Protein AF-A0A2A4XMI6-F1 (afdb_monomer_lite)

Foldseek 3Di:
DLVVLQVVQAPDFAFLVRSCVVVVHDSVCCCVVHVVVCVVVVQKDWPDPVCCPDNPITIHGPDDPPPPPPPD

Radius of gyration: 12.56 Å; chains: 1; bounding box: 30×42×22 Å

Sequence (72 aa):
MRKILLELCDEHWLSRTQLAQFVQRNPEDLRHRYINPMVSEGVLRLRYPETPNRTDQVYRAVVVSNSNSADE

Structure (mmCIF, N/CA/C/O backbone):
data_AF-A0A2A4XMI6-F1
#
_entry.id   AF-A0A2A4XMI6-F1
#
loop_
_atom_site.group_PDB
_atom_site.id
_atom_site.type_symbol
_atom_site.label_atom_id
_atom_site.label_alt_id
_atom_site.label_comp_id
_atom_site.label_asym_id
_atom_site.label_entity_id
_atom_site.label_seq_id
_atom_site.pdbx_PDB_ins_code
_atom_site.Cartn_x
_atom_site.Cartn_y
_atom_site.Cartn_z
_atom_site.occupancy
_atom_site.B_iso_or_equiv
_atom_site.auth_seq_id
_atom_site.auth_comp_id
_atom_site.auth_asym_id
_atom_site.auth_atom_id
_atom_site.pdbx_PDB_model_num
ATOM 1 N N . MET A 1 1 ? 8.097 6.578 6.636 1.00 83.88 1 MET A N 1
ATOM 2 C CA . MET A 1 1 ? 7.912 5.695 5.459 1.00 83.88 1 MET A CA 1
ATOM 3 C C . MET A 1 1 ? 6.545 5.025 5.445 1.00 83.88 1 MET A C 1
ATOM 5 O O . MET A 1 1 ? 5.807 5.280 4.512 1.00 83.88 1 MET A O 1
ATOM 9 N N . ARG A 1 2 ? 6.170 4.243 6.473 1.00 86.75 2 ARG A N 1
ATOM 10 C CA . ARG A 1 2 ? 4.849 3.578 6.539 1.00 86.75 2 ARG A CA 1
ATOM 11 C C . ARG A 1 2 ? 3.669 4.526 6.281 1.00 86.75 2 ARG A C 1
ATOM 13 O O . ARG A 1 2 ? 2.830 4.216 5.455 1.00 86.75 2 ARG A O 1
ATOM 20 N N . LYS A 1 3 ? 3.670 5.706 6.916 1.00 85.69 3 LYS A N 1
ATOM 21 C CA . LYS A 1 3 ? 2.635 6.736 6.724 1.00 85.69 3 LYS A CA 1
ATOM 22 C C . LYS A 1 3 ? 2.512 7.197 5.262 1.00 85.69 3 LYS A C 1
ATOM 24 O O . LYS 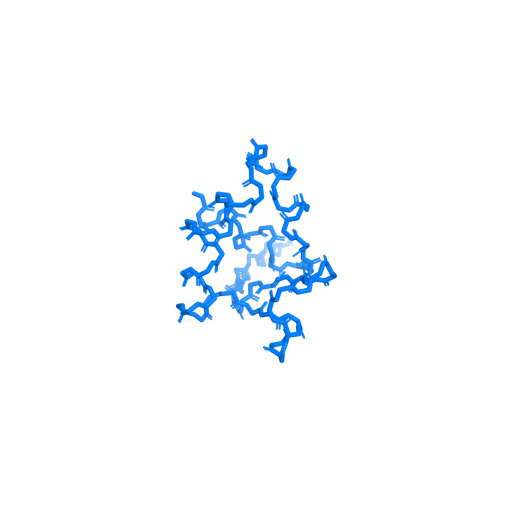A 1 3 ? 1.438 7.089 4.702 1.00 85.69 3 LYS A O 1
ATOM 29 N N . ILE A 1 4 ? 3.634 7.546 4.625 1.00 88.50 4 ILE A N 1
ATOM 30 C CA . ILE A 1 4 ? 3.686 7.928 3.201 1.00 88.50 4 ILE A CA 1
ATOM 31 C C . ILE A 1 4 ? 3.137 6.809 2.304 1.00 88.50 4 ILE A C 1
ATOM 33 O O . ILE A 1 4 ? 2.395 7.076 1.371 1.00 88.50 4 ILE A O 1
ATOM 37 N N . LEU A 1 5 ? 3.474 5.545 2.590 1.00 88.25 5 LEU A N 1
ATOM 38 C CA . LEU A 1 5 ? 2.936 4.412 1.831 1.00 88.25 5 LEU A CA 1
ATOM 39 C C . LEU A 1 5 ? 1.417 4.280 1.995 1.00 88.25 5 LEU A C 1
ATOM 41 O O . LEU A 1 5 ? 0.751 3.951 1.022 1.00 88.25 5 LEU A O 1
ATOM 45 N N . LEU A 1 6 ? 0.877 4.542 3.189 1.00 88.12 6 LEU A N 1
ATOM 46 C CA . LEU A 1 6 ? -0.570 4.535 3.424 1.00 88.12 6 LEU A CA 1
ATOM 47 C C . LEU A 1 6 ? -1.258 5.686 2.694 1.00 88.12 6 LEU A C 1
ATOM 49 O O . LEU A 1 6 ? -2.244 5.430 2.022 1.00 88.12 6 LEU A O 1
ATOM 53 N N . GLU A 1 7 ? -0.707 6.900 2.766 1.00 87.81 7 GLU A N 1
ATOM 54 C CA . GLU A 1 7 ? -1.232 8.085 2.070 1.00 87.81 7 GLU A CA 1
ATOM 55 C C . GLU A 1 7 ? -1.259 7.876 0.548 1.00 87.81 7 GLU A C 1
ATOM 57 O O . GLU A 1 7 ? -2.256 8.168 -0.099 1.00 87.81 7 GLU A O 1
ATOM 62 N N . LEU A 1 8 ? -0.209 7.278 -0.029 1.00 88.81 8 LEU A N 1
ATOM 63 C CA . LEU A 1 8 ? -0.186 6.922 -1.453 1.00 88.81 8 LEU A CA 1
ATOM 64 C C . LEU A 1 8 ? -1.198 5.817 -1.805 1.00 88.81 8 LEU A C 1
ATOM 66 O O . LEU A 1 8 ? -1.788 5.839 -2.882 1.00 88.81 8 LEU A O 1
ATOM 70 N N . CYS A 1 9 ? -1.376 4.830 -0.923 1.00 89.56 9 CYS A N 1
ATOM 71 C CA . CYS A 1 9 ? -2.279 3.696 -1.138 1.00 89.56 9 CYS A CA 1
ATOM 72 C C . CYS A 1 9 ? -3.732 3.977 -0.724 1.00 89.56 9 CYS A C 1
ATOM 74 O O . CYS A 1 9 ? -4.523 3.031 -0.707 1.00 89.56 9 CYS A O 1
ATOM 76 N N . ASP A 1 10 ? -4.078 5.199 -0.320 1.00 87.12 10 ASP A N 1
ATOM 77 C CA . ASP A 1 10 ? -5.404 5.499 0.221 1.00 87.12 10 ASP A CA 1
ATOM 78 C C . ASP A 1 10 ? -6.475 5.541 -0.877 1.00 87.12 10 ASP A C 1
ATOM 80 O O . ASP A 1 10 ? -7.419 4.746 -0.872 1.00 87.12 10 ASP A O 1
ATOM 84 N N . GLU A 1 11 ? -6.265 6.377 -1.893 1.00 79.12 11 GLU A N 1
ATOM 85 C CA . GLU A 1 11 ? -7.203 6.545 -3.010 1.00 79.12 11 GLU A CA 1
ATOM 86 C C . GLU A 1 11 ? -6.986 5.548 -4.156 1.00 79.12 11 GLU A C 1
ATOM 88 O O . GLU A 1 11 ? -7.892 5.293 -4.959 1.00 79.12 11 GLU A O 1
ATOM 93 N N . HIS A 1 12 ? -5.793 4.956 -4.260 1.00 85.25 12 HIS A N 1
ATOM 94 C CA . HIS A 1 12 ? -5.399 4.178 -5.432 1.00 85.25 12 HIS A CA 1
ATOM 95 C C . HIS A 1 12 ? -4.804 2.816 -5.086 1.00 85.25 12 HIS A C 1
ATOM 97 O O . HIS A 1 12 ? -4.054 2.638 -4.128 1.00 85.25 12 HIS A O 1
ATOM 103 N N . TRP A 1 13 ? -5.116 1.837 -5.936 1.00 90.00 13 TRP A N 1
ATOM 104 C CA . TRP A 1 13 ? -4.438 0.548 -5.936 1.00 90.00 13 TRP A CA 1
ATOM 105 C C . TRP A 1 13 ? -3.063 0.714 -6.568 1.00 90.00 13 TRP A C 1
ATOM 107 O O . TRP A 1 13 ? -2.953 0.894 -7.780 1.00 90.00 13 TRP A O 1
ATOM 117 N N . LEU A 1 14 ? -2.020 0.628 -5.750 1.00 91.56 14 LEU A N 1
ATOM 118 C CA . LEU A 1 14 ? -0.651 0.799 -6.214 1.00 91.56 14 LEU A CA 1
ATOM 119 C C . LEU A 1 14 ? 0.099 -0.525 -6.203 1.0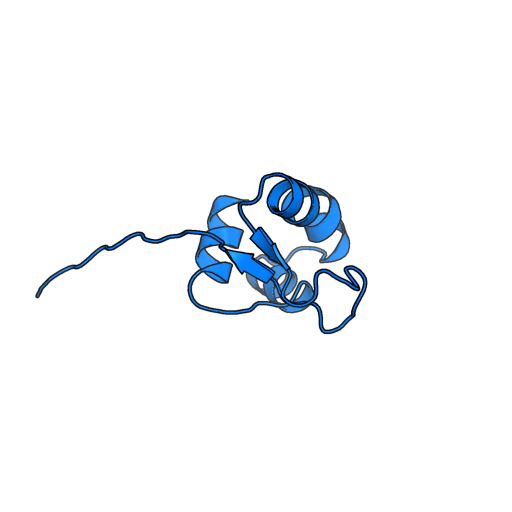0 91.56 14 LEU A C 1
ATOM 121 O O . LEU A 1 14 ? 0.051 -1.299 -5.244 1.00 91.56 14 LEU A O 1
ATOM 125 N N . SER A 1 15 ? 0.822 -0.786 -7.286 1.00 91.62 15 SER A N 1
ATOM 126 C CA . SER A 1 15 ? 1.753 -1.908 -7.360 1.00 91.62 15 SER A CA 1
ATOM 127 C C . SER A 1 15 ? 3.013 -1.625 -6.547 1.00 91.62 15 SER A C 1
ATOM 129 O O . SER A 1 15 ? 3.404 -0.479 -6.312 1.00 91.62 15 SER A O 1
ATOM 131 N N . ARG A 1 16 ? 3.717 -2.693 -6.171 1.00 88.56 16 ARG A N 1
ATOM 132 C CA . ARG A 1 16 ? 5.018 -2.598 -5.494 1.00 88.56 16 ARG A CA 1
ATOM 133 C C . ARG A 1 16 ? 6.026 -1.746 -6.280 1.00 88.56 16 ARG A C 1
ATOM 135 O O . ARG A 1 16 ? 6.789 -1.000 -5.674 1.00 88.56 16 ARG A O 1
ATOM 142 N N . THR A 1 17 ? 6.016 -1.846 -7.610 1.00 89.06 17 THR A N 1
ATOM 143 C CA . THR A 1 17 ? 6.900 -1.075 -8.498 1.00 89.06 17 THR A CA 1
ATOM 144 C C . THR A 1 17 ? 6.546 0.408 -8.493 1.00 89.06 17 THR A C 1
ATOM 146 O O . THR A 1 17 ? 7.441 1.239 -8.391 1.00 89.06 17 THR A O 1
ATOM 149 N N . GLN A 1 18 ? 5.257 0.754 -8.533 1.00 91.31 18 GLN A N 1
ATOM 150 C CA . GLN A 1 18 ? 4.818 2.149 -8.433 1.00 91.31 18 GLN A CA 1
ATOM 151 C C . GLN A 1 18 ? 5.189 2.750 -7.077 1.00 91.31 18 GLN A C 1
ATOM 153 O O . GLN A 1 18 ? 5.780 3.822 -7.028 1.00 91.31 18 GLN A O 1
ATOM 158 N N . LEU A 1 19 ? 4.932 2.036 -5.975 1.00 89.88 19 LEU A N 1
ATOM 159 C CA . LEU A 1 19 ? 5.325 2.491 -4.636 1.00 89.88 19 LEU A CA 1
ATOM 160 C C . LEU A 1 19 ? 6.832 2.742 -4.545 1.00 89.88 19 LEU A C 1
ATOM 162 O O . LEU A 1 19 ? 7.257 3.783 -4.050 1.00 89.88 19 LEU A O 1
ATOM 166 N N . ALA A 1 20 ? 7.633 1.817 -5.073 1.00 90.75 20 ALA A N 1
ATOM 167 C CA . ALA A 1 20 ? 9.081 1.946 -5.166 1.00 90.75 20 ALA A CA 1
ATOM 168 C C . ALA A 1 20 ? 9.522 3.177 -5.972 1.00 90.75 20 ALA A C 1
ATOM 170 O O . ALA A 1 20 ? 10.442 3.875 -5.547 1.00 90.75 20 ALA A O 1
ATOM 171 N N . GLN A 1 21 ? 8.849 3.477 -7.086 1.00 91.62 21 GLN A N 1
ATOM 172 C CA . GLN A 1 21 ? 9.109 4.675 -7.886 1.00 91.62 21 GLN A CA 1
ATOM 173 C C . GLN A 1 21 ? 8.755 5.960 -7.130 1.00 91.62 21 GLN A C 1
ATOM 175 O O . GLN A 1 21 ? 9.578 6.872 -7.088 1.00 91.62 21 GLN A O 1
ATOM 180 N N . PHE A 1 22 ? 7.592 6.019 -6.473 1.00 90.19 22 PHE A N 1
ATOM 181 C CA . PHE A 1 22 ? 7.166 7.199 -5.713 1.00 90.19 22 PHE A CA 1
ATOM 182 C C . PHE A 1 22 ? 8.123 7.544 -4.574 1.00 90.19 22 PHE A C 1
ATOM 184 O O . PHE A 1 22 ? 8.448 8.710 -4.369 1.00 90.19 22 PHE A O 1
ATOM 191 N N . VAL A 1 23 ? 8.604 6.536 -3.842 1.00 89.12 23 VAL A N 1
ATOM 192 C CA . VAL A 1 23 ? 9.539 6.759 -2.730 1.00 89.12 23 VAL A CA 1
ATOM 193 C C . VAL A 1 23 ? 11.014 6.677 -3.143 1.00 89.12 23 VAL A C 1
ATOM 195 O O . VAL A 1 23 ? 11.882 6.806 -2.282 1.00 89.12 23 VAL A O 1
ATOM 198 N N . GLN A 1 24 ? 11.300 6.442 -4.430 1.00 89.44 24 GLN A N 1
ATOM 199 C CA . GLN A 1 24 ? 12.642 6.229 -4.992 1.00 89.44 24 GLN A CA 1
ATOM 200 C C . GLN A 1 24 ? 13.460 5.185 -4.209 1.00 89.44 24 GLN A C 1
ATOM 202 O O . GLN A 1 24 ? 14.609 5.405 -3.821 1.00 89.44 24 GLN A O 1
ATOM 207 N N . ARG A 1 25 ? 12.850 4.029 -3.925 1.00 89.12 25 ARG A N 1
ATOM 208 C CA . ARG A 1 25 ? 13.471 2.921 -3.178 1.00 89.12 25 ARG A CA 1
ATOM 209 C C . ARG A 1 25 ? 13.379 1.606 -3.931 1.00 89.12 25 ARG A C 1
ATOM 211 O O . ARG A 1 25 ? 12.571 1.445 -4.834 1.00 89.12 25 ARG A O 1
ATOM 218 N N . ASN A 1 26 ? 14.182 0.633 -3.504 1.00 90.50 26 ASN A N 1
ATOM 219 C CA . ASN A 1 26 ? 14.123 -0.717 -4.050 1.00 90.50 26 ASN A CA 1
ATOM 220 C C . ASN A 1 26 ? 12.786 -1.401 -3.700 1.00 90.50 26 ASN A C 1
ATOM 222 O O . ASN A 1 26 ? 12.441 -1.467 -2.517 1.00 90.50 26 ASN A O 1
ATOM 226 N N . PRO A 1 27 ? 12.061 -1.967 -4.683 1.00 87.81 27 PRO A N 1
ATOM 227 C CA . PRO A 1 27 ? 10.765 -2.616 -4.461 1.00 87.81 27 PRO A CA 1
ATOM 228 C C . PRO A 1 27 ? 10.861 -3.844 -3.550 1.00 87.81 27 PRO A C 1
ATOM 230 O O . PRO A 1 27 ? 9.949 -4.109 -2.769 1.00 87.81 27 PRO A O 1
ATOM 233 N N . GLU A 1 28 ? 11.967 -4.581 -3.627 1.00 88.31 28 GLU A N 1
ATOM 234 C CA . GLU A 1 28 ? 12.240 -5.750 -2.786 1.00 88.31 28 GLU A CA 1
ATOM 235 C C . GLU A 1 28 ? 12.406 -5.335 -1.316 1.00 88.31 28 GLU A C 1
ATOM 237 O O . GLU A 1 28 ? 11.687 -5.821 -0.444 1.00 88.31 28 GLU A O 1
ATOM 242 N N . ASP A 1 29 ? 13.283 -4.364 -1.043 1.00 90.31 29 ASP A N 1
ATOM 243 C CA . ASP A 1 29 ? 13.518 -3.845 0.312 1.00 90.31 29 ASP A CA 1
ATOM 244 C C . ASP A 1 29 ? 12.234 -3.241 0.900 1.00 90.31 29 ASP A C 1
ATOM 246 O O . ASP A 1 29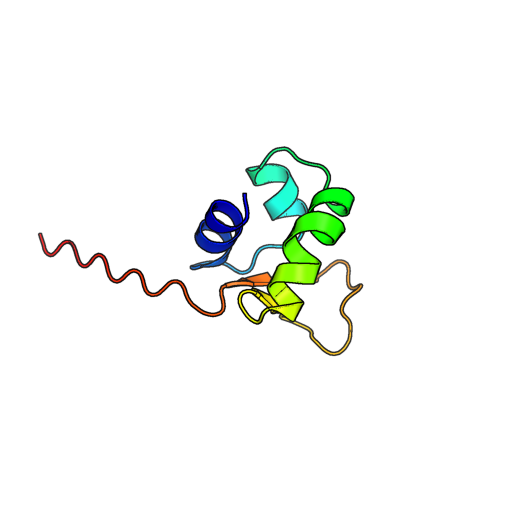 ? 11.878 -3.506 2.049 1.00 90.31 29 ASP A O 1
ATOM 250 N N . LEU A 1 30 ? 11.468 -2.526 0.070 1.00 90.00 30 LEU A N 1
ATOM 251 C CA . LEU A 1 30 ? 10.187 -1.951 0.457 1.00 90.00 30 LEU A CA 1
ATOM 252 C C . LEU A 1 30 ? 9.157 -3.026 0.821 1.00 90.00 30 LEU A C 1
ATOM 254 O O . LEU A 1 30 ? 8.420 -2.872 1.800 1.00 90.00 30 LEU A O 1
ATOM 258 N N . ARG A 1 31 ? 9.143 -4.143 0.082 1.00 87.50 31 ARG A N 1
ATOM 259 C CA . ARG A 1 31 ? 8.282 -5.286 0.391 1.00 87.50 31 ARG A CA 1
ATOM 260 C C . ARG A 1 31 ? 8.628 -5.898 1.736 1.00 87.50 31 ARG A C 1
ATOM 262 O O . ARG A 1 31 ? 7.746 -6.068 2.570 1.00 87.50 31 ARG A O 1
ATOM 269 N N . HIS A 1 32 ? 9.898 -6.224 1.938 1.00 89.81 32 HIS A N 1
ATOM 270 C CA . HIS A 1 32 ? 10.343 -6.941 3.126 1.00 89.81 32 HIS A CA 1
ATOM 271 C C . HIS A 1 32 ? 10.274 -6.078 4.392 1.00 89.81 32 HIS A C 1
ATOM 273 O O . HIS A 1 32 ? 9.831 -6.569 5.428 1.00 89.81 32 HIS A O 1
ATOM 279 N N . ARG A 1 33 ? 10.655 -4.795 4.316 1.00 91.44 33 ARG A N 1
ATOM 280 C CA . ARG A 1 33 ? 10.695 -3.902 5.486 1.00 91.44 33 ARG A CA 1
ATOM 281 C C . ARG A 1 33 ? 9.369 -3.237 5.825 1.00 91.44 33 ARG A C 1
ATOM 283 O O . ARG A 1 33 ? 9.161 -2.908 6.990 1.00 91.44 33 ARG A O 1
ATOM 290 N N . TYR A 1 34 ? 8.514 -2.976 4.835 1.00 91.12 34 TYR A N 1
ATOM 291 C CA . TYR A 1 34 ? 7.309 -2.167 5.038 1.00 91.12 34 TYR A CA 1
ATOM 292 C C . TYR A 1 34 ? 6.034 -2.883 4.599 1.00 91.12 34 TYR A C 1
ATOM 294 O O . TYR A 1 34 ? 5.153 -3.061 5.430 1.00 91.12 34 TYR A O 1
ATOM 302 N N . ILE A 1 35 ? 5.918 -3.343 3.348 1.00 89.12 35 ILE A N 1
ATOM 303 C CA . ILE A 1 35 ? 4.642 -3.906 2.863 1.00 89.12 35 ILE A CA 1
ATOM 304 C C . ILE A 1 35 ? 4.260 -5.186 3.612 1.00 89.12 35 ILE A C 1
ATOM 306 O O . ILE A 1 35 ? 3.137 -5.279 4.087 1.00 89.12 35 ILE A O 1
ATOM 310 N N . ASN A 1 36 ? 5.168 -6.156 3.747 1.00 90.50 36 ASN A N 1
ATOM 311 C CA . ASN A 1 36 ? 4.894 -7.412 4.452 1.00 90.50 36 ASN A CA 1
ATOM 312 C C . ASN A 1 36 ? 4.407 -7.189 5.894 1.00 90.50 36 ASN A C 1
ATOM 314 O O . ASN A 1 36 ? 3.337 -7.707 6.222 1.00 90.50 36 ASN A O 1
ATOM 318 N N . PRO A 1 37 ? 5.118 -6.420 6.749 1.00 92.00 37 PRO A N 1
ATOM 319 C CA . PRO A 1 37 ? 4.619 -6.146 8.090 1.00 92.00 37 PRO A CA 1
ATOM 320 C C . PRO A 1 37 ? 3.299 -5.373 8.058 1.00 92.00 37 PRO A C 1
ATOM 322 O O . PRO A 1 37 ? 2.388 -5.750 8.773 1.00 92.00 37 PRO A O 1
ATOM 325 N N . MET A 1 38 ? 3.124 -4.392 7.170 1.00 90.69 38 MET A N 1
ATOM 326 C CA . MET A 1 38 ? 1.879 -3.614 7.075 1.00 90.69 38 MET A CA 1
ATOM 327 C C . MET A 1 38 ? 0.661 -4.439 6.622 1.00 90.69 38 MET A C 1
ATOM 329 O O . MET A 1 38 ? -0.465 -4.181 7.047 1.00 90.69 38 MET A O 1
ATOM 333 N N . VAL A 1 39 ? 0.863 -5.436 5.761 1.00 90.31 39 VAL A N 1
ATOM 334 C CA . VAL A 1 39 ? -0.185 -6.393 5.380 1.00 90.31 39 VAL A CA 1
ATOM 335 C C . VAL A 1 39 ? -0.513 -7.313 6.555 1.00 90.31 39 VAL A C 1
ATOM 337 O O . VAL A 1 39 ? -1.684 -7.551 6.834 1.00 90.31 39 VAL A O 1
ATOM 340 N N . SER A 1 40 ? 0.507 -7.784 7.279 1.00 90.06 40 SER A N 1
ATOM 341 C CA . SER A 1 40 ? 0.321 -8.603 8.483 1.00 90.06 40 SER A CA 1
ATOM 342 C C . SER A 1 40 ? -0.347 -7.835 9.630 1.00 90.06 40 SER A C 1
ATOM 344 O O . SER A 1 40 ? -1.114 -8.420 10.385 1.00 90.06 40 SER A O 1
ATOM 346 N N . GLU A 1 41 ? -0.065 -6.538 9.759 1.00 90.31 41 GLU A N 1
ATOM 347 C CA . GLU A 1 41 ? -0.687 -5.610 10.713 1.00 90.31 41 GLU A CA 1
ATOM 348 C C . GLU A 1 41 ? -2.129 -5.245 10.306 1.00 90.31 41 GLU A C 1
ATOM 350 O O . GLU A 1 41 ? -2.839 -4.597 11.070 1.00 90.31 41 GLU A O 1
ATOM 355 N N . GLY A 1 42 ? -2.577 -5.637 9.107 1.00 90.25 42 GLY A N 1
ATOM 356 C CA . GLY A 1 42 ? -3.923 -5.351 8.607 1.00 90.25 42 GLY A CA 1
ATOM 357 C C . GLY A 1 42 ? -4.143 -3.900 8.171 1.00 90.25 42 GLY A C 1
ATOM 358 O O . GLY A 1 42 ? -5.283 -3.510 7.926 1.00 90.25 42 GLY A O 1
ATOM 359 N N . VAL A 1 43 ? -3.079 -3.097 8.042 1.00 90.69 43 VAL A N 1
ATOM 360 C CA . VAL A 1 43 ? -3.169 -1.700 7.577 1.00 90.69 43 VAL A CA 1
ATOM 361 C C . VAL A 1 43 ? -3.108 -1.583 6.050 1.00 90.69 43 VAL A C 1
ATOM 363 O O . VAL A 1 43 ? -3.650 -0.634 5.485 1.00 90.69 43 VAL A O 1
ATOM 366 N N . LEU A 1 44 ? -2.508 -2.565 5.366 1.00 90.69 44 LEU A N 1
ATOM 367 C CA . LEU A 1 44 ? -2.571 -2.727 3.909 1.00 90.69 44 LEU A CA 1
ATOM 368 C C . LEU A 1 44 ? -3.348 -3.990 3.537 1.00 90.69 44 LEU A C 1
ATOM 370 O O . LEU A 1 44 ? -3.156 -5.051 4.128 1.00 90.69 44 LEU A O 1
ATOM 374 N N . ARG A 1 45 ? -4.178 -3.898 2.497 1.00 90.50 45 ARG A N 1
ATOM 375 C CA . ARG A 1 45 ? -4.868 -5.040 1.894 1.00 90.50 45 ARG A CA 1
ATOM 376 C C . ARG A 1 45 ? -4.303 -5.380 0.523 1.00 90.50 45 ARG A C 1
ATOM 378 O O . ARG A 1 45 ? -3.986 -4.514 -0.289 1.00 90.50 45 ARG A O 1
ATOM 385 N N . LEU A 1 46 ? -4.218 -6.684 0.291 1.00 91.31 46 LEU A N 1
ATOM 386 C CA . LEU A 1 46 ? -3.845 -7.325 -0.964 1.00 91.31 46 LEU A CA 1
ATOM 387 C C . LEU A 1 46 ? -5.071 -7.385 -1.882 1.00 91.31 46 LEU A C 1
ATOM 389 O O . LEU A 1 46 ? -6.135 -7.821 -1.441 1.00 91.31 46 LEU A O 1
ATOM 393 N N . ARG A 1 47 ? -4.936 -7.014 -3.161 1.00 89.69 47 ARG A N 1
ATOM 394 C CA . ARG A 1 47 ? -6.032 -7.200 -4.131 1.00 89.69 47 ARG A CA 1
ATOM 395 C C . ARG A 1 47 ? -6.298 -8.668 -4.448 1.00 89.69 47 ARG A C 1
ATOM 397 O O . ARG A 1 47 ? -7.462 -9.041 -4.602 1.00 89.69 47 ARG A O 1
ATOM 404 N N . TYR A 1 48 ? -5.229 -9.462 -4.529 1.00 88.56 48 TYR A N 1
ATOM 405 C CA . TYR A 1 48 ? -5.265 -10.910 -4.727 1.00 88.56 48 TYR A CA 1
ATOM 406 C C . TYR A 1 48 ? -4.603 -11.596 -3.524 1.00 88.56 48 TYR A C 1
ATOM 408 O O . TYR A 1 48 ? -3.379 -11.753 -3.502 1.00 88.56 48 TYR A O 1
ATOM 416 N N . PRO A 1 49 ? -5.371 -11.936 -2.475 1.00 84.56 49 PRO A N 1
ATOM 417 C CA . PRO A 1 49 ? -4.826 -12.590 -1.286 1.00 84.56 49 PRO A CA 1
ATOM 418 C C . PRO A 1 49 ? -4.417 -14.048 -1.541 1.00 84.56 49 PRO A C 1
ATOM 420 O O . PRO A 1 49 ? -3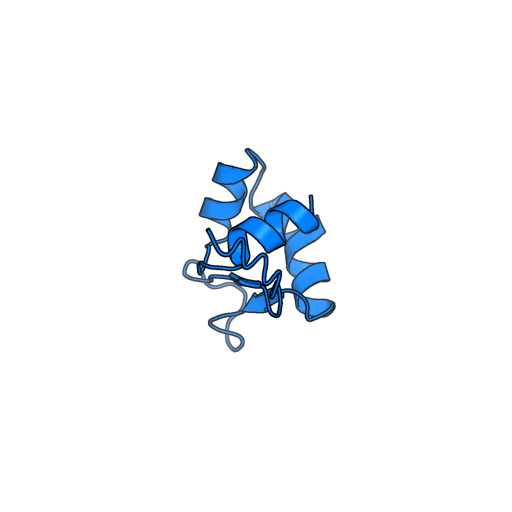.504 -14.539 -0.888 1.00 84.56 49 PRO A O 1
ATOM 423 N N . GLU A 1 50 ? -5.035 -14.719 -2.516 1.00 86.25 50 GLU A N 1
ATOM 424 C CA . GLU A 1 50 ? -4.756 -16.124 -2.856 1.00 86.25 50 GLU A CA 1
ATOM 425 C C . GLU A 1 50 ? -3.341 -16.332 -3.416 1.00 86.25 50 GLU A C 1
ATOM 427 O O . GLU A 1 50 ? -2.766 -17.414 -3.321 1.00 86.25 50 GLU A O 1
ATOM 432 N N . THR A 1 51 ? -2.750 -15.280 -3.983 1.00 85.06 51 THR A N 1
ATOM 433 C CA . THR A 1 51 ? -1.470 -15.345 -4.695 1.00 85.06 51 THR A CA 1
ATOM 434 C C . THR A 1 51 ? -0.623 -14.092 -4.425 1.00 85.06 51 THR A C 1
ATOM 436 O O . THR A 1 51 ? -0.545 -13.197 -5.268 1.00 85.06 51 THR A O 1
ATOM 439 N N . PRO A 1 52 ? 0.055 -14.010 -3.265 1.00 77.31 52 PRO A N 1
ATOM 440 C CA . PRO A 1 52 ? 0.762 -12.804 -2.815 1.00 77.31 52 PRO A CA 1
ATOM 441 C C . PRO A 1 52 ? 2.042 -12.460 -3.603 1.00 77.31 52 PRO A C 1
ATOM 443 O O . PRO A 1 52 ? 2.541 -11.341 -3.497 1.00 77.31 52 PRO A O 1
ATOM 446 N N . ASN A 1 53 ? 2.583 -13.395 -4.395 1.00 78.62 53 ASN A N 1
ATOM 447 C CA . ASN A 1 53 ? 3.795 -13.206 -5.211 1.00 78.62 53 ASN A CA 1
ATOM 448 C C . ASN A 1 53 ? 3.511 -12.803 -6.669 1.00 78.62 53 ASN A C 1
ATOM 450 O O . ASN A 1 53 ? 4.411 -12.859 -7.506 1.00 78.62 53 ASN A O 1
ATOM 454 N N . ARG A 1 54 ? 2.277 -12.411 -6.994 1.00 82.56 54 ARG A N 1
ATOM 455 C CA . ARG A 1 54 ? 1.921 -11.980 -8.348 1.00 82.56 54 ARG A CA 1
ATOM 456 C C . ARG A 1 54 ? 2.610 -10.679 -8.745 1.00 82.56 54 ARG A C 1
ATOM 458 O O . ARG A 1 54 ? 2.767 -9.763 -7.941 1.00 82.56 54 ARG A O 1
ATOM 465 N N . THR A 1 55 ? 2.991 -10.585 -10.012 1.00 81.44 55 THR A N 1
ATOM 466 C CA . THR A 1 55 ? 3.596 -9.372 -10.581 1.00 81.44 55 THR A CA 1
ATOM 467 C C . THR A 1 55 ? 2.570 -8.240 -10.696 1.00 81.44 55 THR A C 1
ATOM 469 O O . THR A 1 55 ? 2.906 -7.077 -10.503 1.00 81.44 55 THR A O 1
ATOM 472 N N . ASP A 1 56 ? 1.309 -8.596 -10.937 1.00 87.50 56 ASP A N 1
ATOM 473 C CA . ASP A 1 56 ? 0.117 -7.741 -10.959 1.00 87.50 56 ASP A CA 1
ATOM 474 C C . ASP A 1 56 ? -0.466 -7.476 -9.557 1.00 87.50 56 ASP A C 1
ATOM 476 O O . ASP A 1 56 ? -1.579 -6.961 -9.423 1.00 87.50 56 ASP A O 1
ATOM 480 N N . GLN A 1 57 ? 0.278 -7.807 -8.495 1.00 90.62 57 GLN A N 1
ATOM 481 C CA . GLN A 1 57 ? -0.158 -7.525 -7.136 1.00 90.62 57 GLN A CA 1
ATOM 482 C C . GLN A 1 57 ? -0.179 -6.022 -6.867 1.00 90.62 57 GLN A C 1
ATOM 484 O O . GLN A 1 57 ? 0.832 -5.321 -6.984 1.00 90.62 57 GLN A O 1
ATOM 489 N N . VAL A 1 58 ? -1.340 -5.556 -6.422 1.00 92.19 58 VAL A N 1
ATOM 490 C CA . VAL A 1 58 ? -1.564 -4.183 -5.982 1.00 92.19 58 VAL A CA 1
ATOM 491 C C . VAL A 1 58 ? -2.058 -4.159 -4.541 1.00 92.19 58 VAL A C 1
ATOM 493 O O . VAL A 1 58 ? -2.719 -5.091 -4.065 1.00 92.19 58 VAL A O 1
ATOM 496 N N . TYR A 1 59 ? -1.696 -3.086 -3.849 1.00 91.75 59 TYR A N 1
ATOM 497 C CA . TYR A 1 59 ? -1.947 -2.869 -2.433 1.00 91.75 59 TYR A CA 1
ATOM 498 C C . TYR A 1 59 ? -2.806 -1.619 -2.261 1.00 91.75 59 TYR A C 1
ATOM 500 O O . TYR A 1 59 ? -2.675 -0.664 -3.028 1.00 91.75 59 TYR A O 1
ATOM 508 N N . ARG A 1 60 ? -3.677 -1.637 -1.253 1.00 91.88 60 ARG A N 1
ATOM 509 C CA . ARG A 1 60 ? -4.475 -0.476 -0.847 1.00 91.88 60 ARG A CA 1
ATOM 510 C C . ARG A 1 60 ? -4.473 -0.340 0.664 1.00 91.88 60 ARG A C 1
ATOM 512 O O . ARG A 1 60 ? -4.468 -1.354 1.367 1.00 91.88 60 ARG A O 1
ATOM 519 N N . ALA A 1 61 ? -4.498 0.888 1.164 1.00 91.62 61 ALA A N 1
ATOM 520 C CA . ALA A 1 61 ? -4.708 1.142 2.578 1.00 91.62 61 ALA A CA 1
ATOM 521 C C . ALA A 1 61 ? -6.103 0.654 2.992 1.00 91.62 61 ALA A C 1
ATOM 523 O O . ALA A 1 61 ? -7.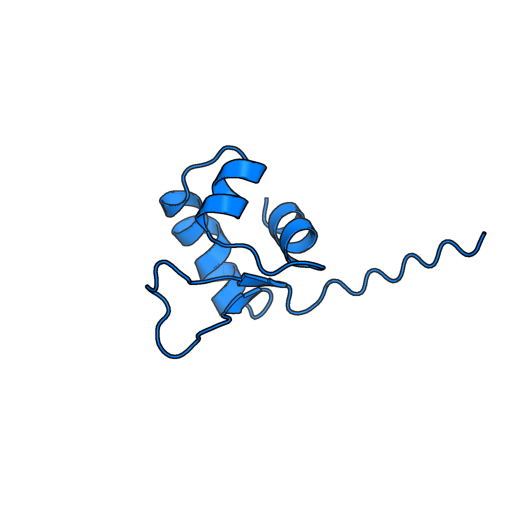090 0.790 2.265 1.00 91.62 61 ALA A O 1
ATOM 524 N N . VAL A 1 62 ? -6.170 0.005 4.154 1.00 86.75 62 VAL A N 1
ATOM 525 C CA . VAL A 1 62 ? -7.429 -0.513 4.710 1.00 86.75 62 VAL A CA 1
ATOM 526 C C . VAL A 1 62 ? -8.260 0.616 5.306 1.00 86.75 62 VAL A C 1
ATOM 528 O O . VAL A 1 62 ? -9.485 0.529 5.260 1.00 86.75 62 VAL A O 1
ATOM 531 N N . VAL A 1 63 ? -7.599 1.669 5.793 1.00 70.81 63 VAL A N 1
ATOM 532 C CA . VAL A 1 63 ? -8.196 2.904 6.303 1.00 70.81 63 VAL A CA 1
ATOM 533 C C . VAL A 1 63 ? -7.179 4.041 6.153 1.00 70.81 63 VAL A C 1
ATOM 535 O O . VAL A 1 63 ? -6.167 4.025 6.852 1.00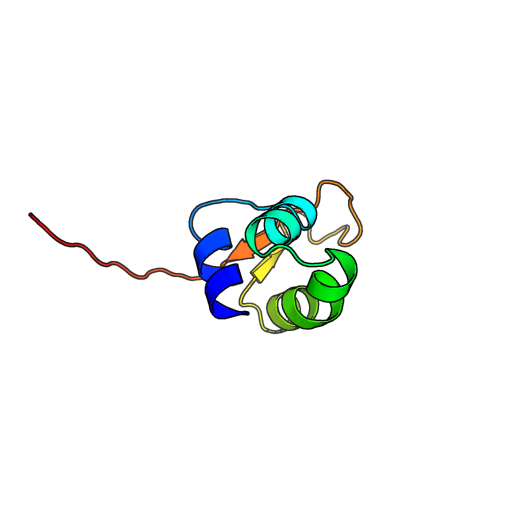 70.81 63 VAL A O 1
ATOM 538 N N . VAL A 1 64 ? -7.472 5.058 5.342 1.00 60.31 64 VAL A N 1
ATOM 539 C CA . VAL A 1 64 ? -7.130 6.448 5.681 1.00 60.31 64 VAL A CA 1
ATOM 540 C C . VAL A 1 64 ? -8.352 7.330 5.411 1.00 60.31 64 VAL A C 1
ATOM 542 O O . VAL A 1 64 ? -8.353 8.230 4.587 1.00 60.31 64 VAL A O 1
ATOM 545 N N . SER A 1 65 ? -9.432 7.109 6.166 1.00 56.34 65 SER A N 1
ATOM 546 C CA . SER A 1 65 ? -10.504 8.105 6.290 1.00 56.34 65 SER A CA 1
ATOM 547 C C . SER A 1 65 ? -9.989 9.303 7.089 1.00 56.34 65 SER A C 1
ATOM 549 O O . SER A 1 65 ? -10.374 9.510 8.236 1.00 56.34 65 SER A O 1
ATOM 551 N N . ASN A 1 66 ? -9.081 10.080 6.504 1.00 54.50 66 ASN A N 1
ATOM 552 C CA . ASN A 1 66 ? -8.836 11.433 6.954 1.00 54.50 66 ASN A CA 1
ATOM 553 C C . ASN A 1 66 ? -9.816 12.303 6.176 1.00 54.50 66 ASN A C 1
ATOM 555 O O . ASN A 1 66 ? -9.463 12.923 5.178 1.00 54.50 66 ASN A O 1
ATOM 559 N N . SER A 1 67 ? -11.076 12.270 6.613 1.00 52.03 67 SER A N 1
ATOM 560 C CA . SER A 1 67 ? -12.112 13.220 6.225 1.00 52.03 67 SER A CA 1
ATOM 561 C C . SER A 1 67 ? -11.650 14.618 6.634 1.00 52.03 67 SER A C 1
ATOM 563 O O . SER A 1 67 ? -12.086 15.155 7.645 1.00 52.03 67 SER A O 1
ATOM 565 N N . ASN A 1 68 ? -10.718 15.201 5.888 1.00 52.00 68 ASN A N 1
ATOM 566 C CA . ASN A 1 68 ? -10.483 16.627 5.924 1.00 52.00 68 ASN A CA 1
ATOM 567 C C . ASN A 1 68 ? -11.432 17.223 4.888 1.00 52.00 68 ASN A C 1
ATOM 569 O O . ASN A 1 68 ? -11.023 17.660 3.816 1.00 52.00 68 ASN A O 1
ATOM 573 N N . SER A 1 69 ? -12.725 17.150 5.217 1.00 45.16 69 SER A N 1
ATOM 574 C CA . SER A 1 69 ? -13.743 18.044 4.691 1.00 45.16 69 SER A CA 1
ATOM 575 C C . SER A 1 69 ? -13.298 19.454 5.075 1.00 45.16 69 SER A C 1
ATOM 577 O O . SER A 1 69 ? -13.558 19.934 6.174 1.00 45.16 69 SER A O 1
ATOM 579 N N . ALA A 1 70 ? -12.485 20.067 4.222 1.00 47.56 70 ALA A N 1
ATOM 580 C CA . ALA A 1 70 ? -12.386 21.509 4.163 1.00 47.56 70 ALA A CA 1
ATOM 581 C C . ALA A 1 70 ? -13.568 21.937 3.294 1.00 47.56 70 ALA A C 1
ATOM 583 O O . ALA A 1 70 ? -13.439 22.060 2.079 1.00 47.56 70 ALA A O 1
ATOM 584 N N . ASP A 1 71 ? -14.741 22.004 3.922 1.00 48.03 71 ASP A N 1
ATOM 585 C CA . ASP A 1 71 ? -15.864 22.771 3.404 1.00 48.03 71 ASP A CA 1
ATOM 586 C C . ASP A 1 71 ? -15.369 24.208 3.169 1.00 48.03 71 ASP A C 1
ATOM 588 O O . ASP A 1 71 ? -14.771 24.828 4.056 1.00 48.03 71 ASP A O 1
ATOM 592 N N . GLU A 1 72 ? -15.539 24.649 1.927 1.00 52.50 72 GLU A N 1
ATOM 593 C CA . GLU A 1 72 ? -15.175 25.958 1.376 1.00 52.50 72 GLU A CA 1
ATOM 594 C C . GLU A 1 72 ? -16.161 27.057 1.806 1.00 52.50 72 GLU A C 1
ATOM 596 O O . GLU A 1 72 ? -17.361 26.743 2.004 1.00 52.50 72 GLU A O 1
#

pLDDT: mean 83.75, std 12.63, range [45.16, 92.19]

Secondary structure (DSSP, 8-state):
-HHHHHHHHHHS-EEHHHHHHHTTS-HHHHIIIIIHHHHHTTSEEES-TT-TT-TT-EEEES----------